Protein AF-A0AAD8CZ90-F1 (afdb_monomer)

Structure (mmCIF, N/CA/C/O backbone):
data_AF-A0AAD8CZ90-F1
#
_entry.id   AF-A0AAD8CZ90-F1
#
loop_
_atom_site.group_PDB
_atom_site.id
_atom_site.type_symbol
_atom_site.label_atom_id
_atom_site.label_alt_id
_atom_site.label_comp_id
_atom_site.label_asym_id
_atom_site.label_entity_id
_atom_site.label_seq_id
_atom_site.pdbx_PDB_ins_code
_atom_site.Cartn_x
_atom_site.Cartn_y
_atom_site.Cartn_z
_atom_site.occupancy
_atom_site.B_iso_or_equiv
_atom_site.auth_seq_id
_atom_site.auth_comp_id
_atom_site.auth_asym_id
_atom_site.auth_atom_id
_atom_site.pdbx_PDB_model_num
ATOM 1 N N . GLN A 1 1 ? 35.913 -0.718 -24.443 1.00 55.22 1 GLN A N 1
ATOM 2 C CA . GLN A 1 1 ? 34.839 0.203 -23.987 1.00 55.22 1 GLN A CA 1
ATOM 3 C C . GLN A 1 1 ? 33.395 -0.328 -24.159 1.00 55.22 1 GLN A C 1
ATOM 5 O O . GLN A 1 1 ? 32.462 0.411 -23.880 1.00 55.22 1 GLN A O 1
ATOM 10 N N . LEU A 1 2 ? 33.172 -1.608 -24.508 1.00 58.78 2 LEU A N 1
ATOM 11 C CA . LEU A 1 2 ? 31.848 -2.159 -24.876 1.00 58.78 2 LEU A CA 1
ATOM 12 C C . LEU A 1 2 ? 30.983 -2.750 -23.737 1.00 58.78 2 LEU A C 1
ATOM 14 O O . LEU A 1 2 ? 29.845 -3.127 -23.983 1.00 58.78 2 LEU A O 1
ATOM 18 N N . ARG A 1 3 ? 31.463 -2.834 -22.487 1.00 60.25 3 ARG A N 1
ATOM 19 C CA . ARG A 1 3 ? 30.652 -3.382 -21.371 1.00 60.25 3 ARG A CA 1
ATOM 20 C C . ARG A 1 3 ? 29.600 -2.404 -20.833 1.00 60.25 3 ARG A C 1
ATOM 22 O O . ARG A 1 3 ? 28.524 -2.824 -20.425 1.00 60.25 3 ARG A O 1
ATOM 29 N N . LYS A 1 4 ? 29.898 -1.102 -20.870 1.00 63.88 4 LYS A N 1
ATOM 30 C CA . LYS A 1 4 ? 29.000 -0.030 -20.411 1.00 63.88 4 LYS A CA 1
ATOM 31 C C . LYS A 1 4 ? 27.631 -0.007 -21.131 1.00 63.88 4 LYS A C 1
ATOM 33 O O . LYS A 1 4 ? 26.632 0.104 -20.425 1.00 63.88 4 LYS A O 1
ATOM 38 N N . PRO A 1 5 ? 27.527 -0.181 -22.468 1.00 80.12 5 PRO A N 1
ATOM 39 C CA . PRO A 1 5 ? 26.224 -0.194 -23.143 1.00 80.12 5 PRO A CA 1
ATOM 40 C C . PRO A 1 5 ? 25.343 -1.400 -22.782 1.00 80.12 5 PRO A C 1
ATOM 42 O O . PRO A 1 5 ? 24.124 -1.260 -22.733 1.00 80.12 5 PRO A O 1
ATOM 45 N N . VAL A 1 6 ? 25.926 -2.565 -22.477 1.00 86.19 6 VAL A N 1
ATOM 46 C CA . VAL A 1 6 ? 25.150 -3.762 -22.097 1.00 86.19 6 VAL A CA 1
ATOM 47 C C . VAL A 1 6 ? 24.535 -3.603 -20.706 1.00 86.19 6 VAL A C 1
ATOM 49 O O . VAL A 1 6 ? 23.353 -3.877 -20.522 1.00 86.19 6 VAL A O 1
ATOM 52 N N . VAL A 1 7 ? 25.310 -3.106 -19.737 1.00 88.44 7 VAL A N 1
ATOM 53 C CA . VAL A 1 7 ? 24.826 -2.881 -18.364 1.00 88.44 7 VAL A CA 1
ATOM 54 C C . VAL A 1 7 ? 23.702 -1.843 -18.338 1.00 88.44 7 VAL A C 1
ATOM 56 O O . VAL A 1 7 ? 22.683 -2.057 -17.684 1.00 88.44 7 VAL A O 1
ATOM 59 N N . GLU A 1 8 ? 23.841 -0.749 -19.091 1.00 92.00 8 GLU A N 1
ATOM 60 C CA . GLU A 1 8 ? 22.790 0.271 -19.178 1.00 92.00 8 GLU A CA 1
ATOM 61 C C . GLU A 1 8 ? 21.526 -0.261 -19.866 1.00 92.00 8 GLU A C 1
ATOM 63 O O . GLU A 1 8 ? 20.418 0.069 -19.442 1.00 92.00 8 GLU A O 1
ATOM 68 N N . LYS A 1 9 ? 21.667 -1.132 -20.876 1.00 92.12 9 LYS A N 1
ATOM 69 C CA . LYS A 1 9 ? 20.523 -1.826 -21.478 1.00 92.12 9 LYS A CA 1
ATOM 70 C C . LYS A 1 9 ? 19.791 -2.680 -20.439 1.00 92.12 9 LYS A C 1
ATOM 72 O O . LYS A 1 9 ? 18.600 -2.480 -20.237 1.00 92.12 9 LYS A O 1
ATOM 77 N N . MET A 1 10 ? 20.505 -3.535 -19.702 1.00 92.94 10 MET A N 1
ATOM 78 C CA . MET A 1 10 ? 19.905 -4.364 -18.645 1.00 92.94 10 MET A CA 1
ATOM 79 C C . MET A 1 10 ? 19.217 -3.523 -17.562 1.00 92.94 10 MET A C 1
ATOM 81 O O . MET A 1 10 ? 18.158 -3.894 -17.057 1.00 92.94 10 MET A O 1
ATOM 85 N N . ARG A 1 11 ? 19.796 -2.370 -17.208 1.00 95.06 11 ARG A N 1
ATOM 86 C CA . ARG A 1 11 ? 19.192 -1.434 -16.256 1.00 95.06 11 ARG A CA 1
ATOM 87 C C . ARG A 1 11 ? 17.870 -0.876 -16.776 1.00 95.06 11 ARG A C 1
ATOM 89 O O . ARG A 1 11 ? 16.888 -0.861 -16.037 1.00 95.06 11 ARG A O 1
ATOM 96 N N . ARG A 1 12 ? 17.842 -0.424 -18.033 1.00 96.44 12 ARG A N 1
ATOM 97 C CA . ARG A 1 12 ? 16.627 0.091 -18.684 1.00 96.44 12 ARG A CA 1
ATOM 98 C C . ARG A 1 12 ? 15.557 -0.983 -18.794 1.00 96.44 12 ARG A C 1
ATOM 100 O O . ARG A 1 12 ? 14.409 -0.705 -18.460 1.00 96.44 12 ARG A O 1
ATOM 107 N N . ASP A 1 13 ? 15.941 -2.195 -19.176 1.00 96.44 13 ASP A N 1
ATOM 108 C CA . ASP A 1 13 ? 15.032 -3.335 -19.280 1.00 96.44 13 ASP A CA 1
ATOM 109 C C . ASP A 1 13 ? 14.410 -3.658 -17.917 1.00 96.44 13 ASP A C 1
ATOM 111 O O . ASP A 1 13 ? 13.194 -3.802 -17.807 1.00 96.44 13 ASP A O 1
ATOM 115 N N . ARG A 1 14 ? 15.216 -3.660 -16.845 1.00 96.94 14 ARG A N 1
ATOM 116 C CA . ARG A 1 14 ? 14.718 -3.836 -15.475 1.00 96.94 14 ARG A CA 1
ATOM 117 C C . ARG A 1 14 ? 13.716 -2.747 -15.081 1.00 96.94 14 ARG A C 1
ATOM 119 O O . ARG A 1 14 ? 12.663 -3.074 -14.546 1.00 96.94 14 ARG A O 1
ATOM 126 N N . ILE A 1 15 ? 14.034 -1.474 -15.334 1.00 96.12 15 ILE A N 1
ATOM 127 C CA . ILE A 1 15 ? 13.145 -0.347 -15.003 1.00 96.12 15 ILE A CA 1
ATOM 128 C C . ILE A 1 15 ? 11.823 -0.460 -15.767 1.00 96.12 15 ILE A C 1
ATOM 130 O O . ILE A 1 15 ? 10.761 -0.323 -15.168 1.00 96.12 15 ILE A O 1
ATOM 134 N N . ASN A 1 16 ? 11.876 -0.736 -17.071 1.00 95.88 16 ASN A N 1
ATOM 135 C CA . ASN A 1 16 ? 10.677 -0.875 -17.892 1.00 95.88 16 ASN A CA 1
ATOM 136 C C . ASN A 1 16 ? 9.807 -2.048 -17.426 1.00 95.88 16 ASN A C 1
ATOM 138 O O . ASN A 1 16 ? 8.603 -1.869 -17.276 1.00 95.88 16 ASN A O 1
ATOM 142 N N . ASN A 1 17 ? 10.412 -3.194 -17.106 1.00 97.06 17 ASN A N 1
ATOM 143 C CA . ASN A 1 17 ? 9.686 -4.351 -16.582 1.00 97.06 17 ASN A CA 1
ATOM 144 C C . ASN A 1 17 ? 8.997 -4.020 -15.245 1.00 97.06 17 ASN A C 1
ATOM 146 O O . ASN A 1 17 ? 7.820 -4.311 -15.062 1.00 97.06 17 ASN A O 1
ATOM 150 N N . SER A 1 18 ? 9.678 -3.320 -14.329 1.00 96.94 18 SER A N 1
ATOM 151 C CA . SER A 1 18 ? 9.040 -2.856 -13.089 1.00 96.94 18 SER A CA 1
ATOM 152 C C . SER A 1 18 ? 7.859 -1.910 -13.345 1.00 96.94 18 SER A C 1
ATOM 154 O O . SER A 1 18 ? 6.840 -2.031 -12.673 1.00 96.94 18 SER A O 1
ATOM 156 N N . ILE A 1 19 ? 7.951 -1.002 -14.323 1.00 95.25 19 ILE A N 1
ATOM 157 C CA . ILE A 1 19 ? 6.840 -0.104 -14.686 1.00 95.25 19 ILE A CA 1
ATOM 158 C C . ILE A 1 19 ? 5.651 -0.894 -15.264 1.00 95.25 19 ILE A C 1
ATOM 160 O O . ILE A 1 19 ? 4.508 -0.615 -14.910 1.00 95.25 19 ILE A O 1
ATOM 164 N N . GLU A 1 20 ? 5.890 -1.909 -16.098 1.00 93.69 20 GLU A N 1
ATOM 165 C CA . GLU A 1 20 ? 4.825 -2.778 -16.629 1.00 93.69 20 GLU A CA 1
ATOM 166 C C . GLU A 1 20 ? 4.138 -3.610 -15.536 1.00 93.69 20 GLU A C 1
ATOM 168 O O . GLU A 1 20 ? 2.912 -3.766 -15.539 1.00 93.69 20 GLU A O 1
ATOM 173 N N . GLN A 1 21 ? 4.904 -4.096 -14.554 1.00 94.88 21 GLN A N 1
ATOM 174 C CA . GLN A 1 21 ? 4.348 -4.774 -13.380 1.00 94.88 21 GLN A CA 1
ATOM 175 C C . GLN A 1 21 ? 3.442 -3.839 -12.572 1.00 94.88 21 GLN A C 1
ATOM 177 O O . GLN A 1 21 ? 2.329 -4.230 -12.215 1.00 94.88 21 GLN A O 1
ATOM 182 N N . LEU A 1 22 ? 3.884 -2.598 -12.324 1.00 94.25 22 LEU A N 1
ATOM 183 C CA . LEU A 1 22 ? 3.071 -1.586 -11.642 1.00 94.25 22 LEU A CA 1
ATOM 184 C C . LEU A 1 22 ? 1.775 -1.311 -12.405 1.00 94.25 22 LEU A C 1
ATOM 186 O O . LEU A 1 22 ? 0.702 -1.351 -11.809 1.00 94.25 22 LEU A O 1
ATOM 190 N N . LYS A 1 23 ? 1.855 -1.124 -13.726 1.00 91.00 23 LYS A N 1
ATOM 191 C CA . LYS A 1 23 ? 0.680 -0.932 -14.581 1.00 91.00 23 LYS A CA 1
ATOM 192 C C . LYS A 1 23 ? -0.322 -2.080 -14.442 1.00 91.00 23 LYS A C 1
ATOM 194 O O . LYS A 1 23 ? -1.494 -1.829 -14.193 1.00 91.00 23 LYS A O 1
ATOM 199 N N . THR A 1 24 ? 0.144 -3.327 -14.494 1.00 90.44 24 THR A N 1
ATOM 200 C CA . THR A 1 24 ? -0.715 -4.517 -14.343 1.00 90.44 24 THR A CA 1
ATOM 201 C C . THR A 1 24 ? -1.403 -4.571 -12.972 1.00 90.44 24 THR A C 1
ATOM 203 O O . THR A 1 24 ? -2.563 -4.971 -12.865 1.00 90.44 24 THR A O 1
ATOM 206 N N . ILE A 1 25 ? -0.696 -4.195 -11.900 1.00 90.81 25 ILE A N 1
ATOM 207 C CA . ILE A 1 25 ? -1.264 -4.138 -10.543 1.00 90.81 25 ILE A CA 1
ATOM 208 C C . ILE A 1 25 ? -2.344 -3.056 -10.467 1.00 90.81 25 ILE A C 1
ATOM 210 O O . ILE A 1 25 ? -3.429 -3.321 -9.950 1.00 90.81 25 ILE A O 1
ATOM 214 N N . LEU A 1 26 ? -2.063 -1.865 -11.001 1.00 87.62 26 LEU A N 1
ATOM 215 C CA . LEU A 1 26 ? -3.007 -0.750 -11.022 1.00 87.62 26 LEU A CA 1
ATOM 216 C C . LEU A 1 26 ? -4.245 -1.090 -11.859 1.00 87.62 26 LEU A C 1
ATOM 218 O O . LEU A 1 26 ? -5.359 -0.935 -11.374 1.00 87.62 26 LEU A O 1
ATOM 222 N N . GLU A 1 27 ? -4.084 -1.635 -13.064 1.00 85.31 27 GLU A N 1
ATOM 223 C CA . GLU A 1 27 ? -5.207 -2.049 -13.913 1.00 85.31 27 GLU A CA 1
ATOM 224 C C . GLU A 1 27 ? -6.144 -3.016 -13.178 1.00 85.31 27 GLU A C 1
ATOM 226 O O . GLU A 1 27 ? -7.352 -2.815 -13.192 1.00 85.31 27 GLU A O 1
ATOM 231 N N . LYS A 1 28 ? -5.622 -4.006 -12.443 1.00 81.19 28 LYS A N 1
ATOM 232 C CA . LYS A 1 28 ? -6.459 -4.924 -11.645 1.00 81.19 28 LYS A CA 1
ATOM 233 C C . LYS A 1 28 ? -7.231 -4.232 -10.517 1.00 81.19 28 LYS A C 1
ATOM 235 O O . LYS A 1 28 ? -8.336 -4.658 -10.194 1.00 81.19 28 LYS A O 1
ATOM 240 N N . GLN A 1 29 ? -6.656 -3.202 -9.897 1.00 76.31 29 GLN A N 1
ATOM 241 C CA . GLN A 1 29 ? -7.309 -2.454 -8.815 1.00 76.31 29 GLN A CA 1
ATOM 242 C C . GLN A 1 29 ? -8.340 -1.447 -9.352 1.00 76.31 29 GLN A C 1
ATOM 244 O O . GLN A 1 29 ? -9.401 -1.274 -8.754 1.00 76.31 29 GLN A O 1
ATOM 249 N N . PHE A 1 30 ? -8.058 -0.823 -10.500 1.00 69.75 30 PHE A N 1
ATOM 250 C CA . PHE A 1 30 ? -8.827 0.295 -11.056 1.00 69.75 30 PHE A CA 1
ATOM 251 C C . PHE A 1 30 ? -9.699 -0.069 -12.270 1.00 69.75 30 PHE A C 1
ATOM 253 O O . PHE A 1 30 ? -10.479 0.770 -12.715 1.00 69.75 30 PHE A O 1
ATOM 260 N N . GLN A 1 31 ? -9.670 -1.318 -12.755 1.00 60.50 31 GLN A N 1
ATOM 261 C CA . GLN A 1 31 ? -10.524 -1.836 -13.844 1.00 60.50 31 GLN A CA 1
ATOM 262 C C . GLN A 1 31 ? -12.025 -1.598 -13.624 1.00 60.50 31 GLN A C 1
ATOM 264 O O . GLN A 1 31 ? -12.793 -1.580 -14.582 1.00 60.50 31 GLN A O 1
ATOM 269 N N . LYS A 1 32 ? -12.455 -1.398 -12.372 1.00 59.25 32 LYS A N 1
ATOM 270 C CA . LYS A 1 32 ? -13.846 -1.072 -12.031 1.00 59.25 32 LYS A CA 1
ATOM 271 C C . LYS A 1 32 ? -14.247 0.369 -12.370 1.00 59.25 32 LYS A C 1
ATOM 273 O O . LYS A 1 32 ? -15.439 0.639 -12.437 1.00 59.25 32 LYS A O 1
ATOM 278 N N . HIS A 1 33 ? -13.286 1.277 -12.547 1.00 59.03 33 HIS A N 1
ATOM 279 C CA . HIS A 1 33 ? -13.541 2.706 -12.736 1.00 59.03 33 HIS A CA 1
ATOM 280 C C . HIS A 1 33 ? -13.391 3.171 -14.191 1.00 59.03 33 HIS A C 1
ATOM 282 O O . HIS A 1 33 ? -14.148 4.043 -14.601 1.00 59.03 33 HIS A O 1
ATOM 288 N N . GLU A 1 34 ? -12.469 2.603 -14.979 1.00 56.97 34 GLU A N 1
ATOM 289 C CA . GLU A 1 34 ? -12.329 2.933 -16.408 1.00 56.97 34 GLU A CA 1
ATOM 290 C C . GLU A 1 34 ? -11.546 1.817 -17.142 1.00 56.97 34 GLU A C 1
ATOM 292 O O . GLU A 1 34 ? -10.347 1.652 -16.908 1.00 56.97 34 GLU A O 1
ATOM 297 N N . PRO A 1 35 ? -12.191 0.995 -17.987 1.00 57.84 35 PRO A N 1
ATOM 298 C CA . PRO A 1 35 ? -11.571 -0.194 -18.577 1.00 57.84 35 PRO A CA 1
ATOM 299 C C . PRO A 1 35 ? -10.588 0.090 -19.730 1.00 57.84 35 PRO A C 1
ATOM 301 O O . PRO A 1 35 ? -10.056 -0.863 -20.301 1.00 57.84 35 PRO A O 1
ATOM 304 N N . SER A 1 36 ? -10.326 1.352 -20.098 1.00 57.31 36 SER A N 1
ATOM 305 C CA . SER A 1 36 ? -9.520 1.680 -21.286 1.00 57.31 36 SER A CA 1
ATOM 306 C C . SER A 1 36 ? -8.524 2.828 -21.120 1.00 57.31 36 SER A C 1
ATOM 308 O O . SER A 1 36 ? -7.873 3.214 -22.098 1.00 57.31 36 SER A O 1
ATOM 310 N N . CYS A 1 37 ? -8.359 3.355 -19.906 1.00 64.44 37 CYS A N 1
ATOM 311 C CA . CYS A 1 37 ? -7.461 4.471 -19.664 1.00 64.44 37 CYS A CA 1
ATOM 312 C C . CYS A 1 37 ? -6.018 4.033 -19.947 1.00 64.44 37 CYS A C 1
ATOM 314 O O . CYS A 1 37 ? -5.413 3.246 -19.215 1.00 64.44 37 CYS A O 1
ATOM 316 N N . LYS A 1 38 ? -5.470 4.502 -21.071 1.00 74.94 38 LYS A N 1
ATOM 317 C CA . LYS A 1 38 ? -4.085 4.252 -21.464 1.00 74.94 38 LYS A CA 1
ATOM 318 C C . LYS A 1 38 ? -3.177 4.991 -20.489 1.00 74.94 38 LYS A C 1
ATOM 320 O O . LYS A 1 38 ? -2.804 6.122 -20.757 1.00 74.94 38 LYS A O 1
ATOM 325 N N . LEU A 1 39 ? -2.813 4.333 -19.392 1.00 80.56 39 LEU A N 1
ATOM 326 C CA . LEU A 1 39 ? -1.854 4.888 -18.444 1.00 80.56 39 LEU A CA 1
ATOM 327 C C . LEU A 1 39 ? -0.499 5.019 -19.135 1.00 80.56 39 LEU A C 1
ATOM 329 O O . LEU A 1 39 ? 0.070 4.011 -19.596 1.00 80.56 39 LEU A O 1
ATOM 333 N N . ASP A 1 40 ? -0.014 6.253 -19.229 1.00 88.25 40 ASP A N 1
ATOM 334 C CA . ASP A 1 40 ? 1.349 6.530 -19.638 1.00 88.25 40 ASP A CA 1
ATOM 335 C C . ASP A 1 40 ? 2.331 6.265 -18.477 1.00 88.25 40 ASP A C 1
ATOM 337 O O . ASP A 1 40 ? 1.961 5.799 -17.396 1.00 88.25 40 ASP A O 1
ATOM 341 N N . LYS A 1 41 ? 3.633 6.485 -18.696 1.00 90.00 41 LYS A N 1
ATOM 342 C CA . LYS A 1 41 ? 4.636 6.203 -17.654 1.00 90.00 41 LYS A CA 1
ATOM 343 C C . LYS A 1 41 ? 4.533 7.145 -16.454 1.00 90.00 41 LYS A C 1
ATOM 345 O O . LYS A 1 41 ? 4.869 6.718 -15.352 1.00 90.00 41 LYS A O 1
ATOM 350 N N . ALA A 1 42 ? 4.149 8.400 -16.663 1.00 92.69 42 ALA A N 1
ATOM 351 C CA . ALA A 1 42 ? 3.981 9.364 -15.586 1.00 92.69 42 ALA A CA 1
ATOM 352 C C . ALA A 1 42 ? 2.748 8.999 -14.752 1.00 92.69 42 ALA A C 1
ATOM 354 O O . ALA A 1 42 ? 2.875 8.881 -13.533 1.00 92.69 42 ALA A O 1
ATOM 355 N N . ASP A 1 43 ? 1.631 8.677 -15.410 1.00 89.50 43 ASP A N 1
ATOM 356 C CA . ASP A 1 43 ? 0.390 8.247 -14.762 1.00 89.50 43 ASP A CA 1
ATOM 357 C C . ASP A 1 43 ? 0.616 7.011 -13.884 1.00 89.50 43 ASP A C 1
ATOM 359 O O . ASP A 1 43 ? 0.244 6.991 -12.710 1.00 89.50 43 ASP A O 1
ATOM 363 N N . VAL A 1 44 ? 1.286 5.979 -14.420 1.00 91.88 44 VAL A N 1
ATOM 364 C CA . VAL A 1 44 ? 1.595 4.749 -13.666 1.00 91.88 44 VAL A CA 1
ATOM 365 C C . VAL A 1 44 ? 2.373 5.072 -12.390 1.00 91.88 44 VAL A C 1
ATOM 367 O O . VAL A 1 44 ? 2.080 4.517 -11.328 1.00 91.88 44 VAL A O 1
ATOM 370 N N . LEU A 1 45 ? 3.366 5.959 -12.466 1.00 95.19 45 LEU A N 1
ATOM 371 C CA . LEU A 1 45 ? 4.183 6.323 -11.309 1.00 95.19 45 LEU A CA 1
ATOM 372 C C . LEU A 1 45 ? 3.390 7.156 -10.298 1.00 95.19 45 LEU A C 1
ATOM 374 O O . LEU A 1 45 ? 3.453 6.869 -9.102 1.00 95.19 45 LEU A O 1
ATOM 378 N N . GLU A 1 46 ? 2.622 8.141 -10.758 1.00 92.25 46 GLU A N 1
ATOM 379 C CA . GLU A 1 46 ? 1.797 8.989 -9.898 1.00 92.25 46 GLU A CA 1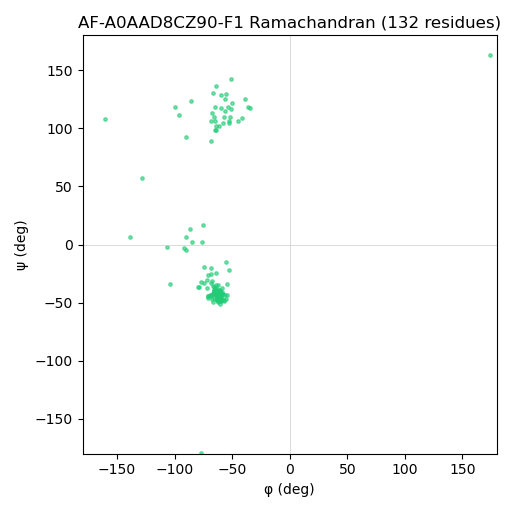
ATOM 380 C C . GLU A 1 46 ? 0.730 8.174 -9.160 1.00 92.25 46 GLU A C 1
ATOM 382 O O . GLU A 1 46 ? 0.641 8.226 -7.928 1.00 92.25 46 GLU A O 1
ATOM 387 N N . MET A 1 47 ? -0.016 7.343 -9.890 1.00 90.62 47 MET A N 1
ATOM 388 C CA . MET A 1 47 ? -1.022 6.453 -9.316 1.00 90.62 47 MET A CA 1
ATOM 389 C C . MET A 1 47 ? -0.405 5.471 -8.322 1.00 90.62 47 MET A C 1
ATOM 391 O O . MET A 1 47 ? -0.966 5.259 -7.248 1.00 90.62 47 MET A O 1
ATOM 395 N N . THR A 1 48 ? 0.772 4.914 -8.627 1.00 93.06 48 THR A N 1
ATOM 396 C CA . THR A 1 48 ? 1.489 4.029 -7.696 1.00 93.06 48 THR A CA 1
ATOM 397 C C . THR A 1 48 ? 1.856 4.763 -6.406 1.00 93.06 48 THR A C 1
ATOM 399 O O . THR A 1 48 ? 1.658 4.226 -5.318 1.00 93.06 48 THR A O 1
ATOM 402 N N . VAL A 1 49 ? 2.368 5.994 -6.491 1.00 93.25 49 VAL A N 1
ATOM 403 C CA . VAL A 1 49 ? 2.714 6.790 -5.302 1.00 93.25 49 VAL A CA 1
ATOM 404 C C . VAL A 1 49 ? 1.469 7.107 -4.480 1.00 93.25 49 VAL A C 1
ATOM 406 O O . VAL A 1 49 ? 1.507 6.984 -3.256 1.00 93.25 49 VAL A O 1
ATOM 409 N N . SER A 1 50 ? 0.371 7.491 -5.132 1.00 89.56 50 SER A N 1
ATOM 410 C CA . SER A 1 50 ? -0.909 7.744 -4.464 1.00 89.56 50 SER A CA 1
ATOM 411 C C . SER A 1 50 ? -1.418 6.492 -3.741 1.00 89.56 50 SER A C 1
ATOM 413 O O . SER A 1 50 ? -1.694 6.536 -2.540 1.00 89.56 50 SER A O 1
ATOM 415 N N . PHE A 1 51 ? -1.418 5.349 -4.431 1.00 88.31 51 PHE A N 1
ATOM 416 C CA . PHE A 1 51 ? -1.795 4.051 -3.874 1.00 88.31 51 PHE A CA 1
ATOM 417 C C . PHE A 1 51 ? -0.939 3.680 -2.656 1.00 88.31 51 PHE A C 1
ATOM 419 O O . PHE A 1 51 ? -1.466 3.321 -1.605 1.00 88.31 51 PHE A O 1
ATOM 426 N N . LEU A 1 52 ? 0.386 3.824 -2.748 1.00 91.25 52 LEU A N 1
ATOM 427 C CA . LEU A 1 52 ? 1.283 3.541 -1.628 1.00 91.25 52 LEU A CA 1
ATOM 428 C C . LEU A 1 52 ? 1.063 4.497 -0.456 1.00 91.25 52 LEU A C 1
ATOM 430 O O . LEU A 1 52 ? 1.082 4.051 0.683 1.00 91.25 52 LEU A O 1
ATOM 434 N N . LYS A 1 53 ? 0.815 5.789 -0.698 1.00 87.88 53 LYS A N 1
ATOM 435 C CA . LYS A 1 53 ? 0.481 6.746 0.370 1.00 87.88 53 LYS A CA 1
ATOM 436 C C . LYS A 1 53 ? -0.818 6.386 1.081 1.00 87.88 53 LYS A C 1
ATOM 438 O O . LYS A 1 53 ? -0.921 6.617 2.281 1.00 87.88 53 LYS A O 1
ATOM 443 N N . GLN A 1 54 ? -1.794 5.840 0.360 1.00 85.38 54 GLN A N 1
ATOM 444 C CA . GLN A 1 54 ? -3.036 5.356 0.952 1.00 85.38 54 GLN A CA 1
ATOM 445 C C . GLN A 1 54 ? -2.799 4.100 1.800 1.00 85.38 54 GLN A C 1
ATOM 447 O O . GLN A 1 54 ? -3.283 4.043 2.923 1.00 85.38 54 GLN A O 1
ATOM 452 N N . GLN A 1 55 ? -2.011 3.142 1.303 1.00 84.12 55 GLN A N 1
ATOM 453 C CA . GLN A 1 55 ? -1.732 1.873 1.992 1.00 84.12 55 GLN A CA 1
ATOM 454 C C . GLN A 1 55 ? -0.758 2.005 3.171 1.00 84.12 55 GLN A C 1
ATOM 456 O O . GLN A 1 55 ? -0.846 1.258 4.139 1.00 84.12 55 GLN A O 1
ATOM 461 N N . LEU A 1 56 ? 0.207 2.922 3.072 1.00 83.06 56 LEU A N 1
ATOM 462 C CA . LEU A 1 56 ? 1.217 3.194 4.100 1.00 83.06 56 LEU A CA 1
ATOM 463 C C . LEU A 1 56 ? 0.790 4.298 5.060 1.00 83.06 56 LEU A C 1
ATOM 465 O O . LEU A 1 56 ? 1.530 4.603 5.999 1.00 83.06 56 LEU A O 1
ATOM 469 N N . LYS A 1 57 ? -0.373 4.921 4.836 1.00 76.31 57 LYS A N 1
ATOM 470 C CA . LYS A 1 57 ? -0.986 5.729 5.879 1.00 76.31 57 LYS A CA 1
ATOM 471 C C . LYS A 1 57 ? -1.135 4.786 7.071 1.00 76.31 57 LYS A C 1
ATOM 473 O O . LYS A 1 57 ? -1.707 3.711 6.885 1.00 76.31 57 LYS A O 1
ATOM 478 N N . PRO A 1 58 ? -0.603 5.130 8.257 1.00 65.00 58 PRO A N 1
ATOM 479 C CA . PRO A 1 58 ? -0.999 4.422 9.454 1.00 65.00 58 PRO A CA 1
ATOM 480 C C . PRO A 1 58 ? -2.519 4.455 9.424 1.00 65.00 58 PRO A C 1
ATOM 482 O O . PRO A 1 58 ? -3.100 5.547 9.399 1.00 65.00 58 PRO A O 1
ATOM 485 N N . GLU A 1 59 ? -3.150 3.281 9.326 1.00 60.81 59 GLU A N 1
ATOM 486 C CA . GLU A 1 59 ? -4.532 3.135 9.762 1.00 60.81 59 GLU A CA 1
ATOM 487 C C . GLU A 1 59 ? -4.616 3.973 11.037 1.00 60.81 59 GLU A C 1
ATOM 489 O O . GLU A 1 59 ? -3.727 3.814 11.891 1.00 60.81 59 GLU A O 1
ATOM 494 N N . PRO A 1 60 ? -5.550 4.942 11.145 1.00 57.44 60 PRO A N 1
ATOM 495 C CA . PRO A 1 60 ? -5.790 5.549 12.438 1.00 57.44 60 PRO A CA 1
ATOM 496 C C . PRO A 1 60 ? -6.012 4.349 13.329 1.00 57.44 60 PRO A C 1
ATOM 498 O O . PRO A 1 60 ? -6.962 3.613 13.071 1.00 57.44 60 PRO A O 1
ATOM 501 N N . VAL A 1 61 ? -5.050 4.081 14.226 1.00 57.47 61 VAL A N 1
ATOM 502 C CA . VAL A 1 61 ? -5.085 2.958 15.157 1.00 57.47 61 VAL A CA 1
ATOM 503 C C . VAL A 1 61 ? -6.518 2.961 15.609 1.00 57.47 61 VAL A C 1
ATOM 505 O O . VAL A 1 61 ? -6.915 3.970 16.201 1.00 57.47 61 VAL A O 1
ATOM 508 N N . THR A 1 62 ? -7.298 1.960 15.159 1.00 56.25 62 THR A N 1
ATOM 509 C CA . THR A 1 62 ? -8.735 1.849 15.451 1.00 56.25 62 THR A CA 1
ATOM 510 C C . THR A 1 62 ? -8.857 2.350 16.860 1.00 56.25 62 THR A C 1
ATOM 512 O O . THR A 1 62 ? -8.091 1.758 17.633 1.00 56.25 62 THR A O 1
ATOM 515 N N . PRO A 1 63 ? -9.595 3.450 17.163 1.00 54.66 63 PRO A N 1
ATOM 516 C CA . PRO A 1 63 ? -9.466 4.131 18.443 1.00 54.66 63 PRO A CA 1
ATOM 517 C C . PRO A 1 63 ? -9.462 3.019 19.454 1.00 54.66 63 PRO A C 1
ATOM 519 O O . PRO A 1 63 ? -10.446 2.278 19.522 1.00 54.66 63 PRO A O 1
ATOM 522 N N . GLN A 1 64 ? -8.281 2.740 20.015 1.00 58.09 64 GLN A N 1
ATOM 523 C CA . GLN A 1 64 ? -8.125 1.673 20.981 1.00 58.09 64 GLN A CA 1
ATOM 524 C C . GLN A 1 64 ? -9.009 2.247 22.044 1.00 58.09 64 GLN A C 1
ATOM 526 O O . GLN A 1 64 ? -8.607 3.265 22.600 1.00 58.09 64 GLN A O 1
ATOM 531 N N . VAL A 1 65 ? -10.263 1.776 22.109 1.00 58.78 65 VAL A N 1
ATOM 532 C CA . VAL A 1 65 ? -11.292 2.362 22.957 1.00 58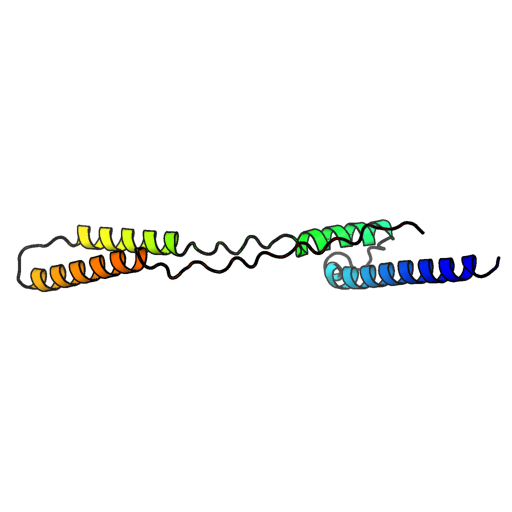.78 65 VAL A CA 1
ATOM 533 C C . VAL A 1 65 ? -10.598 2.374 24.282 1.00 58.78 65 VAL A C 1
ATOM 535 O O . VAL A 1 65 ? -10.268 1.284 24.760 1.00 58.78 65 VAL A O 1
ATOM 538 N N . ASP A 1 66 ? -10.185 3.568 24.722 1.00 73.50 66 ASP A N 1
ATOM 539 C CA . ASP A 1 66 ? -9.116 3.644 25.702 1.00 73.50 66 ASP A CA 1
ATOM 540 C C . ASP A 1 66 ? -9.686 2.880 26.870 1.00 73.50 66 ASP A C 1
ATOM 542 O O . ASP A 1 66 ? -10.786 3.191 27.334 1.00 73.50 66 ASP A O 1
ATOM 546 N N . PHE A 1 67 ? -9.036 1.775 27.232 1.00 79.44 67 PHE A N 1
ATOM 547 C CA . PHE A 1 67 ? -9.598 0.895 28.234 1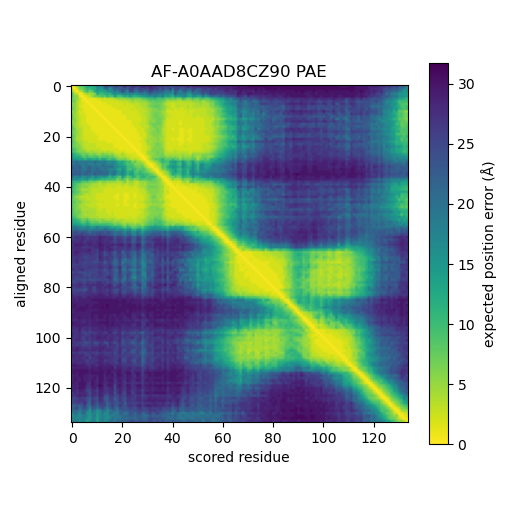.00 79.44 67 PHE A CA 1
ATOM 548 C C . PHE A 1 67 ? -9.901 1.724 29.484 1.00 79.44 67 PHE A C 1
ATOM 550 O O . PHE A 1 67 ? -10.940 1.517 30.097 1.00 79.44 67 PHE A O 1
ATOM 557 N N . ASN A 1 68 ? -9.081 2.745 29.772 1.00 80.19 68 ASN A N 1
ATOM 558 C CA . ASN A 1 68 ? -9.329 3.709 30.836 1.00 80.19 68 ASN A CA 1
ATOM 559 C C . ASN A 1 68 ? -10.565 4.580 30.595 1.00 80.19 68 ASN A C 1
ATOM 561 O O . ASN A 1 68 ? -11.312 4.820 31.537 1.00 80.19 68 ASN A O 1
ATOM 565 N N . GLU A 1 69 ? -10.817 5.040 29.371 1.00 81.88 69 GLU A N 1
ATOM 566 C CA . GLU A 1 69 ? -12.016 5.812 29.025 1.00 81.88 69 GLU A CA 1
ATOM 567 C C . GLU A 1 69 ? -13.286 4.957 29.146 1.00 81.88 69 GLU A C 1
ATOM 569 O O . GLU A 1 69 ? -14.237 5.347 29.827 1.00 81.88 69 GLU A O 1
ATOM 574 N N . GLY A 1 70 ? -13.289 3.756 28.559 1.00 84.25 70 GLY A N 1
ATOM 575 C CA . GLY A 1 70 ? -14.406 2.812 28.656 1.00 84.25 70 GLY A CA 1
ATOM 576 C C . GLY A 1 70 ? -14.664 2.362 30.096 1.00 84.25 70 GLY A C 1
ATOM 577 O O . GLY A 1 70 ? -15.812 2.288 30.541 1.00 84.25 70 GLY A O 1
ATOM 578 N N . TYR A 1 71 ? -13.594 2.127 30.853 1.00 85.25 71 TYR A N 1
ATOM 579 C CA . TYR A 1 71 ? -13.654 1.773 32.264 1.00 85.25 71 TYR A CA 1
ATOM 580 C C . TYR A 1 71 ? -14.164 2.928 33.134 1.00 85.25 71 TYR A C 1
ATOM 582 O O . TYR A 1 71 ? -15.056 2.725 33.958 1.00 85.25 71 TYR A O 1
ATOM 590 N N . SER A 1 72 ? -13.644 4.143 32.932 1.00 84.12 72 SER A N 1
ATOM 591 C CA . SER A 1 72 ? -14.061 5.351 33.654 1.00 84.12 72 SER A CA 1
ATOM 592 C C . SER A 1 72 ? -15.546 5.633 33.435 1.00 84.12 72 SER A C 1
ATOM 594 O O . SER A 1 72 ? -16.288 5.856 34.393 1.00 84.12 72 SER A O 1
ATOM 596 N N . ARG A 1 73 ? -16.015 5.506 32.187 1.00 86.62 73 ARG A N 1
ATOM 597 C CA . ARG A 1 73 ? -17.432 5.642 31.844 1.00 86.62 73 ARG A CA 1
ATOM 598 C C . ARG A 1 73 ? -18.304 4.602 32.551 1.00 86.62 73 ARG A C 1
ATOM 600 O O . ARG A 1 73 ? -19.296 4.968 33.177 1.00 86.62 73 ARG A O 1
ATOM 607 N N . CYS A 1 74 ? -17.916 3.327 32.503 1.00 86.56 74 CYS A N 1
ATOM 608 C CA . CYS A 1 74 ? -18.626 2.242 33.190 1.00 86.56 74 CYS A CA 1
ATOM 609 C C . CYS A 1 74 ? -18.711 2.481 34.708 1.00 86.56 74 CYS A C 1
ATOM 611 O O . CYS A 1 74 ? -19.769 2.318 35.324 1.00 86.56 74 CYS A O 1
ATOM 613 N N . LEU A 1 75 ? -17.609 2.929 35.316 1.00 86.00 75 LEU A N 1
ATOM 614 C CA . LEU A 1 75 ? -17.568 3.273 36.732 1.00 86.00 75 LEU A CA 1
ATOM 615 C C . LEU A 1 75 ? -18.507 4.440 37.056 1.00 86.00 75 LEU A C 1
ATOM 617 O O . LEU A 1 75 ? -19.275 4.355 38.013 1.00 86.00 75 LEU A O 1
ATOM 621 N N . GLN A 1 76 ? -18.480 5.508 36.258 1.00 85.88 76 GLN A N 1
ATOM 622 C CA . GLN A 1 76 ? -19.346 6.669 36.450 1.00 85.88 76 GLN A CA 1
ATOM 623 C C . GLN A 1 76 ? -20.832 6.287 36.372 1.00 85.88 76 GLN A C 1
ATOM 625 O O . GLN A 1 76 ? -21.611 6.686 37.240 1.00 85.88 76 GLN A O 1
ATOM 630 N N . GLU A 1 77 ? -21.225 5.485 35.380 1.00 86.50 77 GLU A N 1
ATOM 631 C CA . GLU A 1 77 ? -22.600 4.990 35.227 1.00 86.50 77 GLU A CA 1
ATOM 632 C C . GLU A 1 77 ? -23.018 4.110 36.417 1.00 86.50 77 GLU A C 1
ATOM 634 O O . GLU A 1 77 ? -24.114 4.269 36.962 1.00 86.50 77 GLU A O 1
ATOM 639 N N . THR A 1 78 ? -22.117 3.247 36.893 1.00 85.62 78 THR A N 1
ATOM 640 C CA . THR A 1 78 ? -22.348 2.400 38.072 1.00 85.62 78 THR A CA 1
ATOM 641 C C . THR A 1 78 ? -22.549 3.240 39.337 1.00 85.62 78 THR A C 1
ATOM 643 O O . THR A 1 78 ? -23.513 3.031 40.075 1.00 85.62 78 THR A O 1
ATOM 646 N N . LEU A 1 79 ? -21.677 4.222 39.589 1.00 83.38 79 LEU A N 1
ATOM 647 C CA . LEU A 1 79 ? -21.793 5.147 40.723 1.00 83.38 79 LEU A CA 1
ATOM 648 C C . LEU A 1 79 ? -23.106 5.938 40.674 1.00 83.38 79 LEU A C 1
ATOM 650 O O . LEU A 1 79 ? -23.784 6.082 41.693 1.00 83.38 79 LEU A O 1
ATOM 654 N N . HIS A 1 80 ? -23.486 6.414 39.488 1.00 84.06 80 HIS A N 1
ATOM 655 C CA . HIS A 1 80 ? -24.733 7.140 39.281 1.00 84.06 80 HIS A CA 1
ATOM 656 C C . HIS A 1 80 ? -25.955 6.267 39.594 1.00 84.06 80 HIS A C 1
ATOM 658 O O . HIS A 1 80 ? -26.815 6.672 40.378 1.00 84.06 80 HIS A O 1
ATOM 664 N N . PHE A 1 81 ? -25.998 5.040 39.068 1.00 81.00 81 PHE A N 1
ATOM 665 C CA . PHE A 1 81 ? -27.068 4.085 39.353 1.00 81.00 81 PHE A CA 1
ATOM 666 C C . PHE A 1 81 ? -27.177 3.762 40.850 1.00 81.00 81 PHE A C 1
ATOM 668 O O . PHE A 1 81 ? -28.279 3.702 41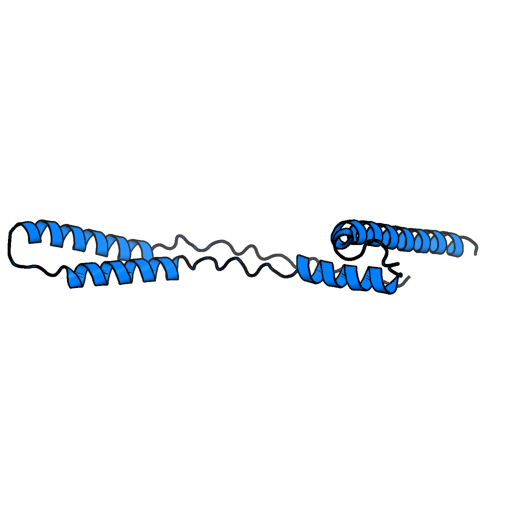.396 1.00 81.00 81 PHE A O 1
ATOM 675 N N . MET A 1 82 ? -26.041 3.599 41.539 1.00 77.50 82 MET A N 1
ATOM 676 C CA . MET A 1 82 ? -26.021 3.357 42.983 1.00 77.50 82 MET A CA 1
ATOM 677 C C . MET A 1 82 ? -26.572 4.543 43.787 1.00 77.50 82 MET A C 1
ATOM 679 O O . MET A 1 82 ? -27.292 4.312 44.758 1.00 77.50 82 MET A O 1
ATOM 683 N N . SER A 1 83 ? -26.292 5.778 43.360 1.00 74.81 83 SER A N 1
ATOM 684 C CA . SER A 1 83 ? -26.805 7.011 43.977 1.00 74.81 83 SER A CA 1
ATOM 685 C C . SER A 1 83 ? -28.321 7.170 43.802 1.00 74.81 83 SER A C 1
ATOM 687 O O . SER A 1 83 ? -29.034 7.455 44.763 1.00 74.81 83 SER A O 1
ATOM 689 N N . LEU A 1 84 ? -28.847 6.882 42.605 1.00 75.19 84 LEU A N 1
ATOM 690 C CA . LEU A 1 84 ? -30.297 6.862 42.343 1.00 75.19 84 LEU A CA 1
ATOM 691 C C . LEU A 1 84 ? -31.030 5.779 43.150 1.00 75.19 84 LEU A C 1
ATOM 693 O O . LEU A 1 84 ? -32.222 5.884 43.424 1.00 75.19 84 LEU A O 1
ATOM 697 N N . CYS A 1 85 ? -30.305 4.732 43.534 1.00 64.75 85 CYS A N 1
ATOM 698 C CA . CYS A 1 85 ? -30.795 3.589 44.287 1.00 64.75 85 CYS A CA 1
ATOM 699 C C . CYS A 1 85 ? -30.765 3.769 45.816 1.00 64.75 85 CYS A C 1
ATOM 701 O O . CYS A 1 85 ? -30.907 2.755 46.515 1.00 64.75 85 CYS A O 1
ATOM 703 N N . ALA A 1 86 ? -30.570 4.993 46.322 1.00 61.47 86 ALA A N 1
ATOM 704 C CA . ALA A 1 86 ? -30.454 5.291 47.748 1.00 61.47 86 ALA A CA 1
ATOM 705 C C . ALA A 1 86 ? -31.618 4.706 48.591 1.00 61.47 86 ALA A C 1
ATOM 707 O O . ALA A 1 86 ? -32.763 4.665 48.133 1.00 61.47 86 ALA A O 1
ATOM 708 N N . PRO A 1 87 ? -31.322 4.217 49.810 1.00 60.53 87 PRO A N 1
ATOM 709 C CA . PRO A 1 87 ? -32.202 3.351 50.594 1.00 60.53 87 PRO A CA 1
ATOM 710 C C . PRO A 1 87 ? -33.499 4.025 51.075 1.00 60.53 87 PRO A C 1
ATOM 712 O O . PRO A 1 87 ? -33.477 5.080 51.709 1.00 60.53 87 PRO A O 1
ATOM 715 N N . GLN A 1 88 ? -34.630 3.350 50.845 1.00 59.03 88 GLN A N 1
ATOM 716 C CA . GLN A 1 88 ? -35.860 3.502 51.630 1.00 59.03 88 GLN A CA 1
ATOM 717 C C . GLN A 1 88 ? -35.848 2.388 52.684 1.00 59.03 88 GLN A C 1
ATOM 719 O O . GLN A 1 88 ? -35.958 1.214 52.337 1.00 59.03 88 GLN A O 1
ATOM 724 N N . LYS A 1 89 ? -35.694 2.789 53.952 1.00 54.56 89 LYS A N 1
ATOM 725 C CA . LYS A 1 89 ? -35.419 1.952 55.135 1.00 54.56 89 LYS A CA 1
ATOM 726 C C . LYS A 1 89 ? -36.073 0.556 55.112 1.00 54.56 89 LYS A C 1
ATOM 728 O O . LYS A 1 89 ? -37.291 0.442 55.235 1.00 54.56 89 LYS A O 1
ATOM 733 N N . GLY A 1 90 ? -35.257 -0.502 55.118 1.00 56.75 90 GLY A N 1
ATOM 734 C CA . GLY A 1 90 ? -35.674 -1.868 55.485 1.00 56.75 90 GLY A CA 1
ATOM 735 C C . GLY A 1 90 ? -34.579 -2.919 55.266 1.00 56.75 90 GLY A C 1
ATOM 736 O O . GLY A 1 90 ? -33.657 -2.673 54.513 1.00 56.75 90 GLY A O 1
ATOM 737 N N . ALA A 1 91 ? -34.675 -4.118 55.856 1.00 56.56 91 ALA A N 1
ATOM 738 C CA . ALA A 1 91 ? -33.636 -5.174 55.833 1.00 56.56 91 ALA A CA 1
ATOM 739 C C . ALA A 1 91 ? -33.137 -5.629 54.432 1.00 56.56 91 ALA A C 1
ATOM 741 O O . ALA A 1 91 ? -32.083 -6.252 54.312 1.00 56.56 91 ALA A O 1
ATOM 742 N N . ARG A 1 92 ? -33.853 -5.288 53.349 1.00 54.28 92 ARG A N 1
ATOM 743 C CA . ARG A 1 92 ? -33.376 -5.425 51.956 1.00 54.28 92 ARG A CA 1
ATOM 744 C C . ARG A 1 92 ? -32.227 -4.452 51.616 1.00 54.28 92 ARG A C 1
ATOM 746 O O . ARG A 1 92 ? -31.485 -4.709 50.670 1.00 54.28 92 ARG A O 1
ATOM 753 N N . ASP A 1 93 ? -32.071 -3.372 52.382 1.00 57.53 93 ASP A N 1
ATOM 754 C CA . ASP A 1 93 ? -31.026 -2.352 52.245 1.00 57.53 93 ASP A CA 1
ATOM 755 C C . ASP A 1 93 ? -29.652 -2.846 52.658 1.00 57.53 93 ASP A C 1
ATOM 757 O O . ASP A 1 93 ? -28.671 -2.480 52.019 1.00 57.53 93 ASP A O 1
ATOM 761 N N . GLU A 1 94 ? -29.542 -3.667 53.701 1.00 59.56 94 GLU A N 1
ATOM 762 C CA . GLU A 1 94 ? -28.232 -4.087 54.212 1.00 59.56 94 GLU A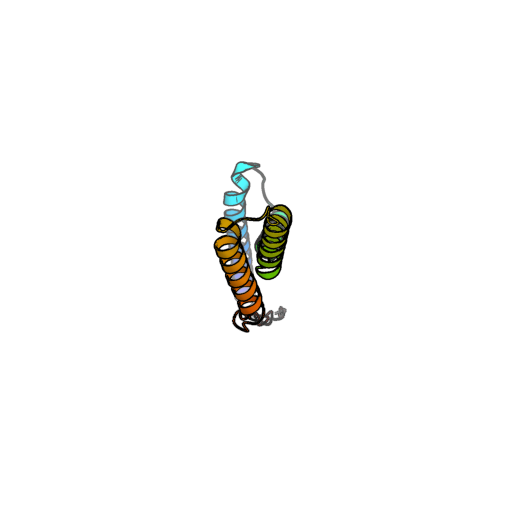 CA 1
ATOM 763 C C . GLU A 1 94 ? -27.500 -4.952 53.178 1.00 59.56 94 GLU A C 1
ATOM 765 O O . GLU A 1 94 ? -26.330 -4.719 52.867 1.00 59.56 94 GLU A O 1
ATOM 770 N N . MET A 1 95 ? -28.228 -5.875 52.538 1.00 58.53 95 MET A N 1
ATOM 771 C CA . MET A 1 95 ? -27.702 -6.702 51.448 1.00 58.53 95 MET A CA 1
ATOM 772 C C . MET A 1 95 ? -27.355 -5.871 50.197 1.00 58.53 95 MET A C 1
ATOM 774 O O . MET A 1 95 ? -26.359 -6.148 49.519 1.00 58.53 95 MET A O 1
ATOM 778 N N . LYS A 1 96 ? -28.146 -4.831 49.894 1.00 66.06 96 LYS A N 1
ATOM 779 C CA . LYS A 1 96 ? -27.908 -3.917 48.763 1.00 66.06 96 LYS A CA 1
ATOM 780 C C . LYS A 1 96 ? -26.673 -3.042 49.008 1.00 66.06 96 LYS A C 1
ATOM 782 O O . LYS A 1 96 ? -25.825 -2.935 48.126 1.00 66.06 96 LYS A O 1
ATOM 787 N N . THR A 1 97 ? -26.525 -2.517 50.222 1.00 73.69 97 THR A N 1
ATOM 788 C CA . THR A 1 97 ? -25.399 -1.676 50.662 1.00 73.69 97 THR A CA 1
ATOM 789 C C . THR A 1 97 ? -24.087 -2.464 50.656 1.00 73.69 97 THR A C 1
ATOM 791 O O . THR A 1 97 ? -23.068 -1.983 50.163 1.00 73.69 97 THR A O 1
ATOM 794 N N . GLU A 1 98 ? -24.110 -3.714 51.122 1.00 77.19 98 GLU A N 1
ATOM 795 C CA . GLU A 1 98 ? -22.939 -4.594 51.123 1.00 77.19 98 GLU A CA 1
ATOM 796 C C . GLU A 1 98 ? -22.473 -4.952 49.702 1.00 77.19 98 GLU A C 1
ATOM 798 O O . GLU A 1 98 ? -21.273 -4.962 49.411 1.00 77.19 98 GLU A O 1
ATOM 803 N N . THR A 1 99 ? -23.419 -5.200 48.793 1.00 77.69 99 THR A N 1
ATOM 804 C CA . THR A 1 99 ? -23.116 -5.481 47.381 1.00 77.69 99 THR A CA 1
ATOM 805 C C . THR A 1 99 ? -22.539 -4.246 46.682 1.00 77.69 99 THR A C 1
ATOM 807 O O . THR A 1 99 ? -21.528 -4.355 45.988 1.00 77.69 99 THR A O 1
ATOM 810 N N . GLN A 1 100 ? -23.114 -3.062 46.919 1.00 78.38 100 GLN A N 1
ATOM 811 C CA . GLN A 1 100 ? -22.605 -1.786 46.398 1.00 78.38 100 GLN A CA 1
ATOM 812 C C . GLN A 1 100 ? -21.177 -1.494 46.884 1.00 78.38 100 GLN A C 1
ATOM 814 O O . GLN A 1 100 ? -20.307 -1.125 46.095 1.00 78.38 1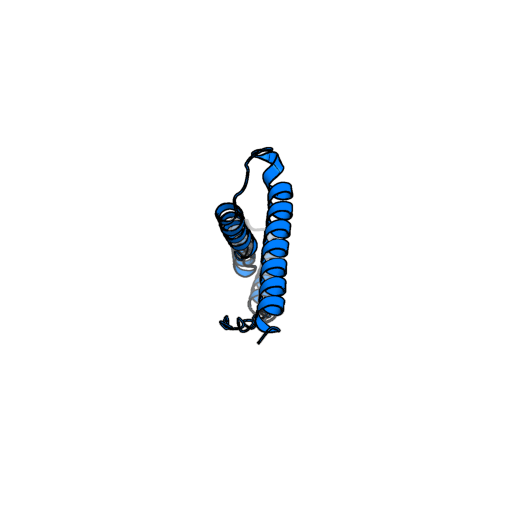00 GLN A O 1
ATOM 819 N N . ARG A 1 101 ? -20.902 -1.730 48.172 1.00 81.31 101 ARG A N 1
ATOM 820 C CA . ARG A 1 101 ? -19.576 -1.546 48.776 1.00 81.31 101 ARG A CA 1
ATOM 821 C C . ARG A 1 101 ? -18.526 -2.482 48.173 1.00 81.31 101 ARG A C 1
ATOM 823 O O . ARG A 1 101 ? -17.420 -2.046 47.853 1.00 81.31 101 ARG A O 1
ATOM 830 N N . LYS A 1 102 ? -18.861 -3.766 47.996 1.00 83.12 102 LYS A N 1
ATOM 831 C CA . LYS A 1 102 ? -17.978 -4.752 47.346 1.00 83.12 102 LYS A CA 1
ATOM 832 C C . LYS A 1 102 ? -17.661 -4.369 45.904 1.00 83.12 102 LYS A C 1
ATOM 834 O O . LYS A 1 102 ? -16.506 -4.461 45.494 1.00 83.12 102 LYS A O 1
ATOM 839 N N . LEU A 1 103 ? -18.669 -3.907 45.167 1.00 83.25 103 LEU A N 1
ATOM 840 C CA . LEU A 1 103 ? -18.517 -3.479 43.782 1.00 83.25 103 LEU A CA 1
ATOM 841 C C . LEU A 1 103 ? -17.570 -2.274 43.672 1.00 83.25 103 LEU A C 1
ATOM 843 O O . LEU A 1 103 ? -16.630 -2.305 42.880 1.00 83.25 103 LEU A O 1
ATOM 847 N N . LEU A 1 104 ? -17.744 -1.257 44.522 1.00 83.06 104 LEU A N 1
ATOM 848 C CA . LEU A 1 104 ? -16.882 -0.071 44.540 1.00 83.06 104 LEU A CA 1
ATOM 849 C C . LEU A 1 104 ? -15.411 -0.415 44.825 1.00 83.06 104 LEU A C 1
ATOM 851 O O . LEU A 1 104 ? -14.516 0.076 44.139 1.00 83.06 104 LEU A O 1
ATOM 855 N N . ASN A 1 105 ? -15.162 -1.303 45.790 1.00 83.75 105 ASN A N 1
ATOM 856 C CA . ASN A 1 105 ? -13.808 -1.751 46.125 1.00 83.75 105 ASN A CA 1
ATOM 857 C C . ASN A 1 105 ? -13.134 -2.487 44.958 1.00 83.75 105 ASN A C 1
ATOM 859 O O . ASN A 1 105 ? -11.949 -2.280 44.700 1.00 83.75 105 ASN A O 1
ATOM 863 N N . HIS A 1 106 ? -13.886 -3.310 44.220 1.00 83.44 106 HIS A N 1
ATOM 864 C CA . HIS A 1 106 ? -13.375 -3.985 43.026 1.00 83.44 106 HIS A CA 1
ATOM 865 C C . HIS A 1 106 ? -12.963 -2.974 41.943 1.00 83.44 106 HIS A C 1
ATOM 867 O O . HIS A 1 106 ? -11.881 -3.086 41.365 1.00 83.44 106 HIS A O 1
ATOM 873 N N . PHE A 1 107 ? -13.778 -1.937 41.719 1.00 82.25 107 PHE A N 1
ATOM 874 C CA . PHE A 1 107 ? -13.471 -0.888 40.745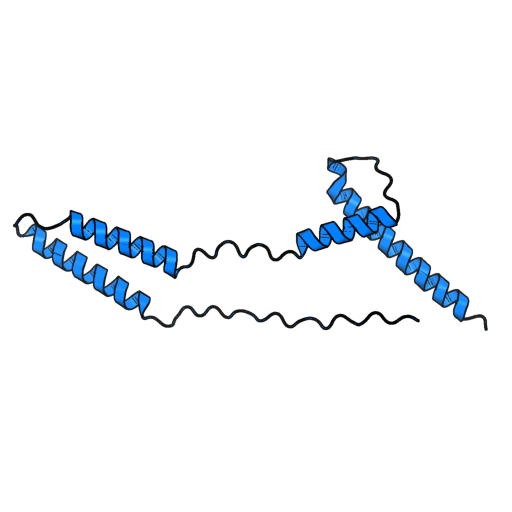 1.00 82.25 107 PHE A CA 1
ATOM 875 C C . PHE A 1 107 ? -12.285 0.017 41.144 1.00 82.25 107 PHE A C 1
ATOM 877 O O . PHE A 1 107 ? -11.629 0.612 40.287 1.00 82.25 107 PHE A O 1
ATOM 884 N N . GLN A 1 108 ? -11.981 0.152 42.431 1.00 79.81 108 GLN A N 1
ATOM 885 C CA . GLN A 1 108 ? -10.790 0.882 42.881 1.00 79.81 108 GLN A CA 1
ATOM 886 C C . GLN A 1 108 ? -9.524 0.023 42.765 1.00 79.81 108 GLN A C 1
ATOM 888 O O . GLN A 1 108 ? -8.469 0.522 42.377 1.00 79.81 108 GLN A O 1
ATOM 893 N N . ALA A 1 109 ? -9.625 -1.282 43.038 1.00 79.06 109 ALA A N 1
ATOM 894 C CA . ALA A 1 109 ? -8.503 -2.211 42.924 1.00 79.06 109 ALA A CA 1
ATOM 895 C C . ALA A 1 109 ? -8.021 -2.381 41.472 1.00 79.06 109 ALA A C 1
ATOM 897 O O . ALA A 1 109 ? -6.817 -2.427 41.226 1.00 79.06 109 ALA A O 1
ATOM 898 N N . ALA A 1 110 ? -8.946 -2.427 40.509 1.00 71.69 110 ALA A N 1
ATOM 899 C CA . ALA A 1 110 ? -8.605 -2.581 39.096 1.00 71.69 110 ALA A CA 1
ATOM 900 C C . ALA A 1 110 ? -7.952 -1.328 38.471 1.00 71.69 110 ALA A C 1
ATOM 902 O O . ALA A 1 110 ? -7.142 -1.482 37.562 1.00 71.69 110 ALA A O 1
ATOM 903 N N . GLN A 1 111 ? -8.201 -0.113 38.987 1.00 67.94 111 GLN A N 1
ATOM 904 C CA . GLN A 1 111 ? -7.508 1.111 38.531 1.00 67.94 111 GLN A CA 1
ATOM 905 C C . GLN A 1 111 ? -6.042 1.179 38.971 1.00 67.94 111 GLN A C 1
ATOM 907 O O . GLN A 1 111 ? -5.211 1.749 38.273 1.00 67.94 111 GLN A O 1
ATOM 912 N N . ASN A 1 112 ? -5.716 0.587 40.120 1.00 64.81 112 ASN A N 1
ATOM 913 C CA . ASN A 1 112 ? -4.371 0.633 40.697 1.00 64.81 112 ASN A CA 1
ATOM 914 C C . ASN A 1 112 ? -3.471 -0.524 40.226 1.00 64.81 112 ASN A C 1
ATOM 916 O O . ASN A 1 112 ? -2.366 -0.696 40.741 1.00 64.81 112 ASN A O 1
ATOM 920 N N . SER A 1 113 ? -3.935 -1.347 39.281 1.00 59.09 113 SER A N 1
ATOM 921 C CA . SER A 1 113 ? -3.184 -2.506 38.804 1.00 59.09 113 SER A CA 1
ATOM 922 C C . SER A 1 113 ? -2.206 -2.105 37.687 1.00 59.09 113 SER A C 1
ATOM 924 O O . SER A 1 113 ? -2.643 -1.590 36.659 1.00 59.09 113 SER A O 1
ATOM 926 N N . PRO A 1 114 ? -0.891 -2.373 37.809 1.00 51.16 114 PRO A N 1
ATOM 927 C CA . PRO A 1 114 ? 0.115 -1.951 36.825 1.00 51.16 114 PRO A CA 1
ATOM 928 C C . PRO A 1 114 ? 0.118 -2.775 35.518 1.00 51.16 114 PRO A C 1
ATOM 930 O O . PRO A 1 114 ? 1.085 -2.744 34.761 1.00 51.16 114 PRO A O 1
ATOM 933 N N . ALA A 1 115 ? -0.940 -3.535 35.227 1.00 50.41 115 ALA A N 1
ATOM 934 C CA . ALA A 1 115 ? -0.897 -4.625 34.255 1.00 50.41 115 ALA A CA 1
ATOM 935 C C . ALA A 1 115 ? -1.120 -4.241 32.778 1.00 50.41 115 ALA A C 1
ATOM 937 O O . ALA A 1 115 ? -1.113 -5.145 31.947 1.00 50.41 115 ALA A O 1
ATOM 938 N N . HIS A 1 116 ? -1.298 -2.969 32.399 1.00 54.06 116 HIS A N 1
ATOM 939 C CA . HIS A 1 116 ? -1.560 -2.585 30.997 1.00 54.06 116 HIS A CA 1
ATOM 940 C C . HIS A 1 116 ? -0.622 -1.488 30.475 1.00 54.06 116 HIS A C 1
ATOM 942 O O . HIS A 1 116 ? -1.046 -0.460 29.959 1.00 54.06 116 HIS A O 1
ATOM 948 N N . GLN A 1 117 ? 0.686 -1.742 30.534 1.00 42.56 117 GLN A N 1
ATOM 949 C CA . GLN A 1 117 ? 1.604 -1.175 29.545 1.00 42.56 117 GLN A CA 1
ATOM 950 C C . GLN A 1 117 ? 1.711 -2.171 28.389 1.00 42.56 117 GLN A C 1
ATOM 952 O O . GLN A 1 117 ? 2.498 -3.115 28.431 1.00 42.56 117 GLN A O 1
ATOM 957 N N . SER A 1 118 ? 0.877 -1.997 27.362 1.00 42.72 118 SER A N 1
ATOM 958 C CA . SER A 1 118 ? 1.105 -2.688 26.090 1.00 42.72 118 SER A CA 1
ATOM 959 C C 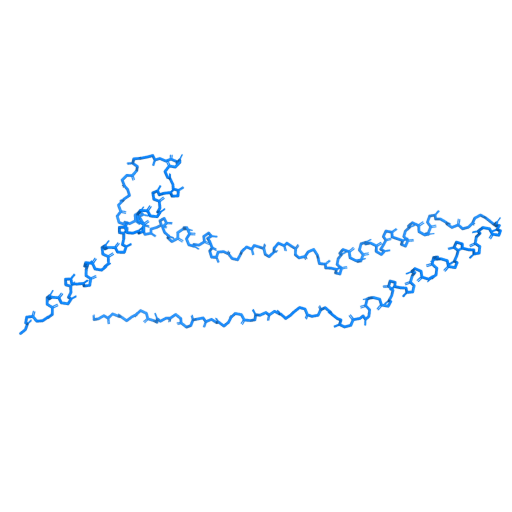. SER A 1 118 ? 2.478 -2.257 25.557 1.00 42.72 118 SER A C 1
ATOM 961 O O . SER A 1 118 ? 2.720 -1.050 25.475 1.00 42.72 118 SER A O 1
ATOM 963 N N . PRO A 1 119 ? 3.388 -3.178 25.188 1.00 38.75 119 PRO A N 1
ATOM 964 C CA . PRO A 1 119 ? 4.666 -2.795 24.609 1.00 38.75 119 PRO A CA 1
ATOM 965 C C . PRO A 1 119 ? 4.395 -2.135 23.259 1.00 38.75 119 PRO A C 1
ATOM 967 O O . PRO A 1 119 ? 3.998 -2.800 22.298 1.00 38.75 119 PRO A O 1
ATOM 970 N N . VAL A 1 120 ? 4.603 -0.822 23.179 1.00 42.78 120 VAL A N 1
ATOM 971 C CA . VAL A 1 120 ? 4.700 -0.126 21.898 1.00 42.78 120 VAL A CA 1
ATOM 972 C C . VAL A 1 120 ? 5.940 -0.699 21.220 1.00 42.78 120 VAL A C 1
ATOM 974 O O . VAL A 1 120 ? 7.067 -0.400 21.605 1.00 42.78 120 VAL A O 1
ATOM 977 N N . LYS A 1 121 ? 5.739 -1.606 20.258 1.00 43.44 121 LYS A N 1
ATOM 978 C CA . LYS A 1 121 ? 6.820 -2.097 19.404 1.00 43.44 121 LYS A CA 1
ATOM 979 C C . LYS A 1 121 ? 7.307 -0.920 18.572 1.00 43.44 121 LYS A C 1
ATOM 981 O O . LYS A 1 121 ? 6.694 -0.556 17.573 1.00 43.44 121 LYS A O 1
ATOM 986 N N . GLU A 1 122 ? 8.395 -0.323 19.029 1.00 38.94 122 GLU A N 1
ATOM 987 C CA . GLU A 1 122 ? 9.125 0.729 18.345 1.00 38.94 122 GLU A CA 1
ATOM 988 C C . GLU A 1 122 ? 9.631 0.167 17.008 1.00 38.94 122 GLU A C 1
ATOM 990 O O . GLU A 1 122 ? 10.551 -0.652 16.940 1.00 38.94 122 GLU A O 1
ATOM 995 N N . ALA A 1 123 ? 8.939 0.522 15.925 1.00 45.91 123 ALA A N 1
ATOM 996 C CA . ALA A 1 123 ? 9.337 0.144 14.583 1.00 45.91 123 ALA A CA 1
ATOM 997 C C . ALA A 1 123 ?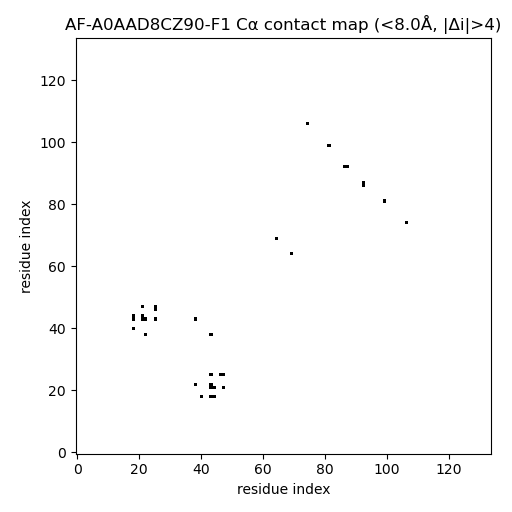 10.628 0.894 14.246 1.00 45.91 123 ALA A C 1
ATOM 999 O O . ALA A 1 123 ? 10.627 2.102 14.013 1.00 45.91 123 ALA A O 1
ATOM 1000 N N . THR A 1 124 ? 11.743 0.165 14.248 1.00 46.69 124 THR A N 1
ATOM 1001 C CA . THR A 1 124 ? 13.034 0.695 13.803 1.00 46.69 124 THR A CA 1
ATOM 1002 C C . THR A 1 124 ? 12.902 1.255 12.380 1.00 46.69 124 THR A C 1
ATOM 1004 O O . THR A 1 124 ? 12.391 0.561 11.494 1.00 46.69 124 THR A O 1
ATOM 1007 N N . PRO A 1 125 ? 13.349 2.498 12.112 1.00 46.97 125 PRO A N 1
ATOM 1008 C CA . PRO A 1 125 ? 13.307 3.038 10.765 1.00 46.97 125 PRO A CA 1
ATOM 1009 C C . PRO A 1 125 ? 14.289 2.242 9.907 1.00 46.97 125 PRO A C 1
ATOM 1011 O O . PRO A 1 125 ? 15.505 2.299 10.114 1.00 46.97 125 PRO A O 1
ATOM 1014 N N . VAL A 1 126 ? 13.766 1.481 8.943 1.00 51.28 126 VAL A N 1
ATOM 1015 C CA . VAL A 1 126 ? 14.577 0.874 7.887 1.00 51.28 126 VAL A CA 1
ATOM 1016 C C . VAL A 1 126 ? 15.307 2.019 7.202 1.00 51.28 126 VAL A C 1
ATOM 1018 O O . VAL A 1 126 ? 14.686 2.858 6.551 1.00 51.28 126 VAL A O 1
ATOM 1021 N N . LYS A 1 127 ? 16.626 2.079 7.409 1.00 49.84 127 LYS A N 1
ATOM 1022 C CA . LYS A 1 127 ? 17.522 3.048 6.780 1.00 49.84 127 LYS A CA 1
ATOM 1023 C C . LYS A 1 127 ? 17.280 2.970 5.278 1.00 49.84 127 LYS A C 1
ATOM 1025 O O . LYS A 1 127 ? 17.680 1.999 4.636 1.00 49.84 127 LYS A O 1
ATOM 1030 N N . SER A 1 128 ? 16.571 3.958 4.741 1.00 54.44 128 SER A N 1
ATOM 1031 C CA . SER A 1 128 ? 16.329 4.085 3.315 1.00 54.44 128 SER A CA 1
ATOM 1032 C C . SER A 1 128 ? 17.693 4.122 2.643 1.00 54.44 128 SER A C 1
ATOM 1034 O O . SER A 1 128 ? 18.519 4.995 2.912 1.00 54.44 128 SER A O 1
ATOM 1036 N N . ALA A 1 129 ? 17.974 3.097 1.839 1.00 56.78 129 ALA A N 1
ATOM 1037 C CA . ALA A 1 129 ? 19.189 3.041 1.052 1.00 56.78 129 ALA A CA 1
ATOM 1038 C C . ALA A 1 129 ? 19.194 4.286 0.162 1.00 56.78 129 ALA A C 1
ATOM 1040 O O . ALA A 1 129 ? 18.406 4.388 -0.778 1.00 56.78 129 ALA A O 1
ATOM 1041 N N . LEU A 1 130 ? 20.030 5.259 0.536 1.00 63.56 130 LEU A N 1
ATOM 1042 C CA . LEU A 1 130 ? 20.209 6.505 -0.190 1.00 63.56 130 LEU A CA 1
ATOM 1043 C C . LEU A 1 130 ? 20.463 6.155 -1.649 1.00 63.56 130 LEU A C 1
ATOM 1045 O O . LEU A 1 130 ? 21.376 5.388 -1.971 1.00 63.56 130 LEU A O 1
ATOM 1049 N N . TRP A 1 131 ? 19.599 6.680 -2.507 1.00 61.78 131 TRP A N 1
ATOM 1050 C CA . TRP A 1 131 ? 19.663 6.484 -3.941 1.00 61.78 131 TRP A CA 1
ATOM 1051 C C . TRP A 1 131 ? 21.068 6.875 -4.419 1.00 61.78 131 TRP A C 1
ATOM 1053 O O . TRP A 1 131 ? 21.497 8.011 -4.220 1.00 61.78 131 TRP A O 1
ATOM 1063 N N . ARG A 1 132 ? 21.816 5.923 -4.985 1.00 55.69 132 ARG A N 1
ATOM 1064 C CA . ARG A 1 132 ? 23.141 6.185 -5.557 1.00 55.69 132 ARG A CA 1
ATOM 1065 C C . ARG A 1 132 ? 22.992 6.318 -7.070 1.00 55.69 132 ARG A C 1
ATOM 1067 O O . ARG A 1 132 ? 22.586 5.342 -7.701 1.00 55.69 132 ARG A O 1
ATOM 1074 N N . PRO A 1 133 ? 23.316 7.479 -7.658 1.00 52.56 133 PRO A N 1
ATOM 1075 C CA . PRO A 1 133 ? 23.509 7.569 -9.095 1.00 52.56 133 PRO A CA 1
ATOM 1076 C C . PRO A 1 133 ? 24.715 6.701 -9.479 1.00 52.56 133 PRO A C 1
ATOM 1078 O O . PRO A 1 133 ? 25.723 6.694 -8.769 1.00 52.56 133 PRO A O 1
ATOM 1081 N N . TRP A 1 134 ? 24.584 5.946 -10.564 1.00 61.47 134 TRP A N 1
ATOM 1082 C CA . TRP A 1 134 ? 25.701 5.314 -11.279 1.00 61.47 134 TRP A CA 1
ATOM 1083 C C . TRP A 1 134 ? 26.483 6.354 -12.073 1.00 61.47 134 TRP A C 1
ATOM 1085 O O . TRP A 1 134 ? 25.825 7.246 -12.658 1.00 61.47 134 TRP A O 1
#

Secondary structure (DSSP, 8-state):
--HHHHHHHHHHHHHHHHHHHHHHHHHHHHTTT-TT----HHHHHHHHHHHHHHHSS---------HHHHHHHHHHHHHHHHHHT---SSTHHHHHHHHHHHHHHHHHHHHT-----------------PPPP-

Radius of gyration: 31.34 Å; Cα contacts (8 Å, |Δi|>4): 17; chains: 1; bounding box: 71×16×81 Å

Solvent-accessible surface area (backbone atoms only — not comparable to full-atom values): 8396 Å² total; per-residue (Å²): 133,74,65,61,65,54,54,52,47,54,51,51,52,53,53,51,52,51,51,54,51,50,42,55,55,47,47,72,73,41,47,89,79,54,85,75,74,80,71,49,77,67,51,42,52,52,54,48,52,52,51,48,53,62,71,68,42,74,68,74,67,68,76,67,71,45,64,66,56,57,46,50,50,52,50,51,53,51,56,50,54,54,60,78,60,61,81,78,91,51,84,73,42,59,61,51,51,53,51,53,52,53,52,53,51,51,61,53,55,63,72,73,52,87,83,78,76,74,80,79,77,78,76,75,79,76,77,73,77,74,86,73,84,130

Nearest PDB structures (foldseek):
  7xt2-assembly1_B  TM=3.718E-01  e=9.177E+00  Homo sapiens

Mean predicted aligned error: 17.67 Å

Organism: NCBI:txid40147

Sequence (134 aa):
QLRKPVVEKMRRDRINNSIEQLKTILEKQFQKHEPSCKLDKADVLEMTVSFLKQQLKPEPVTPQVDFNEGYSRCLQETLHFMSLCAPQKGARDEMKTETQRKLLNHFQAAQNSPAHQSPVKEATPVKSALWRPW

pLDDT: mean 73.63, std 16.31, range [38.75, 97.06]

Foldseek 3Di:
DPPVVVVVVVVVVVVVVVLVVLVVVVCVVCCVPPVDPPQDSVNSVVVSVVVCCVVPPPPPPPVPCPVCVVLVVVVVVLVVVLVVVDDDDDPVVVVSVVVSVVVVVVSVVVVPDPPDPDPPPPDDPPPPPPDDDD

InterPro domains:
  IPR003650 Orange domain [PS51054] (67-107)
  IPR011598 Myc-type, basic helix-loop-helix (bHLH) domain [PF00010] (3-54)
  IPR011598 Myc-type, basic helix-loop-helix (bHLH) domain [PS50888] (1-55)
  IPR011598 Myc-type, basic helix-loop-helix (bHLH) domain [SM00353] (5-58)
  IPR036638 Helix-loop-helix DNA-binding domain superfamily [G3DSA:4.10.280.10] (1-57)
  IPR036638 Helix-loop-helix DNA-binding domain superfamily [SSF47459] (3-55)
  IPR050370 Hairy and Enhancer of Split/HEY-related [PTHR10985] (3-121)